Protein AF-A0A256ZAI7-F1 (afdb_monomer)

pLDDT: mean 81.93, std 13.33, range [34.06, 94.69]

Structure (mmCIF, N/CA/C/O backbone):
data_AF-A0A256ZAI7-F1
#
_entry.id   AF-A0A256ZAI7-F1
#
loop_
_atom_site.group_PDB
_atom_site.id
_atom_site.type_symbol
_atom_site.label_atom_id
_atom_site.label_alt_id
_atom_site.label_comp_id
_atom_site.label_asym_id
_atom_site.label_entity_id
_atom_site.label_seq_id
_atom_site.pdbx_PDB_ins_code
_atom_site.Cartn_x
_atom_site.Cartn_y
_atom_site.Cartn_z
_atom_site.occupancy
_atom_site.B_iso_or_equiv
_atom_site.auth_seq_id
_atom_site.auth_comp_id
_atom_site.auth_asym_id
_atom_site.auth_atom_id
_atom_site.pdbx_PDB_model_num
ATOM 1 N N . MET A 1 1 ? 22.181 -22.269 -15.849 1.00 34.06 1 MET A N 1
ATOM 2 C CA . MET A 1 1 ? 21.957 -21.633 -14.533 1.00 34.06 1 MET A CA 1
ATOM 3 C C . MET A 1 1 ? 21.137 -20.369 -14.734 1.00 34.06 1 MET A C 1
ATOM 5 O O . MET A 1 1 ? 21.353 -19.686 -15.720 1.00 34.06 1 MET A O 1
ATOM 9 N N . ASN A 1 2 ? 20.151 -20.208 -13.851 1.00 34.31 2 ASN A N 1
ATOM 10 C CA . ASN A 1 2 ? 19.027 -19.271 -13.763 1.00 34.31 2 ASN A CA 1
ATOM 11 C C . ASN A 1 2 ? 18.730 -18.250 -14.875 1.00 34.31 2 ASN A C 1
ATOM 13 O O . ASN A 1 2 ? 19.510 -17.363 -15.200 1.00 34.31 2 ASN A O 1
ATOM 17 N N . ARG A 1 3 ? 17.492 -18.398 -15.361 1.00 34.59 3 ARG A N 1
ATOM 18 C CA . ARG A 1 3 ? 16.742 -17.567 -16.298 1.00 34.59 3 ARG A CA 1
ATOM 19 C C . ARG A 1 3 ? 16.759 -16.104 -15.863 1.00 34.59 3 ARG A C 1
ATOM 21 O O . ARG A 1 3 ? 16.662 -15.828 -14.671 1.00 34.59 3 ARG A O 1
ATOM 28 N N . ASN A 1 4 ? 16.829 -15.221 -16.858 1.00 39.34 4 ASN A N 1
ATOM 29 C CA . ASN A 1 4 ? 16.506 -13.800 -16.781 1.00 39.34 4 ASN A CA 1
ATOM 30 C C . ASN A 1 4 ? 15.489 -13.515 -15.667 1.00 39.34 4 ASN A C 1
ATOM 32 O O . ASN A 1 4 ? 14.297 -13.772 -15.827 1.00 39.34 4 ASN A O 1
ATOM 36 N N . LEU A 1 5 ? 15.968 -12.975 -14.546 1.00 46.59 5 LEU A N 1
ATOM 37 C CA . LEU A 1 5 ? 15.152 -12.090 -13.731 1.00 46.59 5 LEU A CA 1
ATOM 38 C C . LEU A 1 5 ? 14.852 -10.916 -14.655 1.00 46.59 5 LEU A C 1
ATOM 40 O O . LEU A 1 5 ? 15.727 -10.077 -14.881 1.00 46.59 5 LEU A O 1
ATOM 44 N N . ASP A 1 6 ? 13.682 -10.945 -15.293 1.00 47.62 6 ASP A N 1
ATOM 45 C CA . ASP A 1 6 ? 13.191 -9.843 -16.108 1.00 47.62 6 ASP A CA 1
ATOM 46 C C . ASP A 1 6 ? 13.408 -8.562 -15.310 1.00 47.62 6 ASP A C 1
ATOM 48 O O . ASP A 1 6 ? 12.814 -8.366 -14.247 1.00 47.62 6 ASP A O 1
ATOM 52 N N . ARG A 1 7 ? 14.334 -7.721 -15.786 1.00 55.53 7 ARG A N 1
ATOM 53 C CA . ARG A 1 7 ? 14.606 -6.419 -15.185 1.00 55.53 7 ARG A CA 1
ATOM 54 C C . ARG A 1 7 ? 13.265 -5.728 -15.015 1.00 55.53 7 ARG A C 1
ATOM 56 O O . ARG A 1 7 ? 12.552 -5.523 -15.999 1.00 55.53 7 ARG A O 1
ATOM 63 N N . VAL A 1 8 ? 12.932 -5.396 -13.772 1.00 58.12 8 VAL A N 1
ATOM 64 C CA . VAL A 1 8 ? 11.680 -4.726 -13.440 1.00 58.12 8 VAL A CA 1
ATOM 65 C C . VAL A 1 8 ? 11.515 -3.515 -14.359 1.00 58.12 8 VAL A C 1
ATOM 67 O O . VAL A 1 8 ? 12.372 -2.630 -14.409 1.00 58.12 8 VAL A O 1
ATOM 70 N N . LYS A 1 9 ? 10.444 -3.518 -15.160 1.00 65.56 9 LYS A N 1
ATOM 71 C CA . LYS A 1 9 ? 10.188 -2.464 -16.145 1.00 65.56 9 LYS A CA 1
ATOM 72 C C . LYS A 1 9 ? 9.964 -1.141 -15.414 1.00 65.56 9 LYS A C 1
ATOM 74 O O . LYS A 1 9 ? 9.405 -1.124 -14.319 1.00 65.56 9 LYS A O 1
ATOM 79 N N . ARG A 1 10 ? 10.315 -0.024 -16.057 1.00 66.00 10 ARG A N 1
ATOM 80 C CA . ARG A 1 10 ? 10.113 1.340 -15.523 1.00 66.00 10 ARG A CA 1
ATOM 81 C C . ARG A 1 10 ? 8.667 1.677 -15.154 1.00 66.00 10 ARG A C 1
ATOM 83 O O . ARG A 1 10 ? 8.451 2.651 -14.447 1.00 66.00 10 ARG A O 1
ATOM 90 N N . GLU A 1 11 ? 7.711 0.893 -15.634 1.00 74.31 11 GLU A N 1
ATOM 91 C CA . GLU A 1 11 ? 6.274 1.074 -15.415 1.00 74.31 11 GLU A CA 1
ATOM 92 C C . GLU A 1 11 ? 5.679 0.022 -14.474 1.00 74.31 11 GLU A C 1
ATOM 94 O O . GLU A 1 11 ? 4.466 -0.138 -14.405 1.00 74.31 11 GLU A O 1
ATOM 99 N N . THR A 1 12 ? 6.520 -0.738 -13.776 1.00 83.31 12 THR A N 1
ATOM 100 C CA . THR A 1 12 ? 6.041 -1.779 -12.868 1.00 83.31 12 THR A CA 1
ATOM 101 C C . THR A 1 12 ? 5.239 -1.158 -11.736 1.00 83.31 12 THR A C 1
ATOM 103 O O . THR A 1 12 ? 5.735 -0.262 -11.052 1.00 83.31 12 THR A O 1
ATOM 106 N N . ARG A 1 13 ? 4.024 -1.669 -11.522 1.00 89.19 13 ARG A N 1
ATOM 107 C CA . ARG A 1 13 ? 3.201 -1.300 -10.375 1.00 89.19 13 ARG A CA 1
ATOM 108 C C . ARG A 1 13 ? 3.642 -2.059 -9.130 1.00 89.19 13 ARG A C 1
ATOM 110 O O . ARG A 1 13 ? 3.711 -3.292 -9.129 1.00 89.19 13 ARG A O 1
ATOM 117 N N . ILE A 1 14 ? 3.937 -1.303 -8.083 1.00 89.00 14 ILE A N 1
ATOM 118 C CA . ILE A 1 14 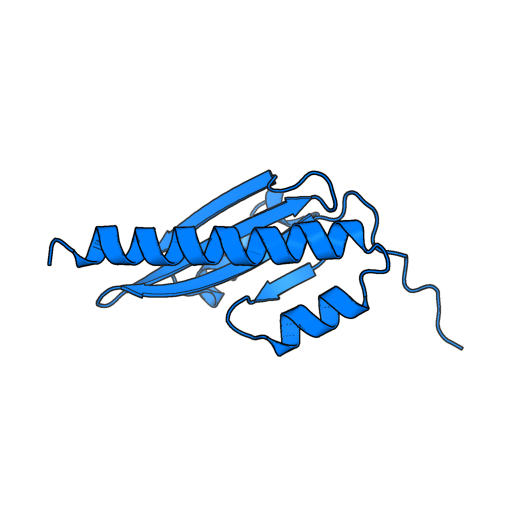? 4.327 -1.799 -6.766 1.00 89.00 14 ILE A CA 1
ATOM 119 C C . ILE A 1 14 ? 3.297 -1.282 -5.772 1.00 89.00 14 ILE A C 1
ATOM 121 O O . ILE A 1 14 ? 3.055 -0.076 -5.710 1.00 89.00 14 ILE A O 1
ATOM 125 N N . LEU A 1 15 ? 2.683 -2.192 -5.023 1.00 90.88 15 LEU A N 1
ATOM 126 C CA . LEU A 1 15 ? 1.756 -1.853 -3.955 1.00 90.88 15 LEU A CA 1
ATOM 127 C C . LEU A 1 15 ? 2.530 -1.711 -2.648 1.00 90.88 15 LEU A C 1
ATOM 129 O O . LEU A 1 15 ? 3.175 -2.653 -2.206 1.00 90.88 15 LEU A O 1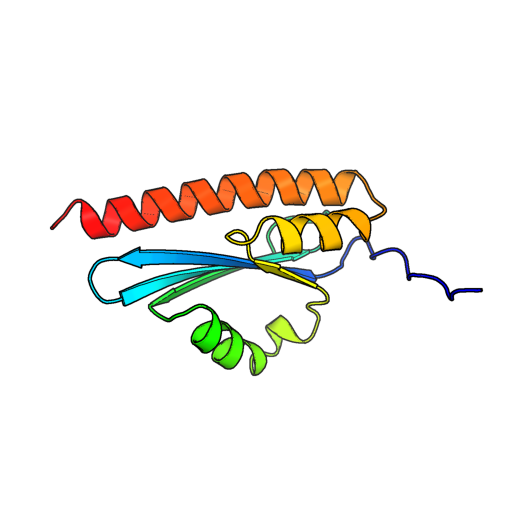
ATOM 133 N N . PHE A 1 16 ? 2.424 -0.553 -2.023 1.00 92.19 16 PHE A N 1
ATOM 134 C CA . PHE A 1 16 ? 2.879 -0.290 -0.668 1.00 92.19 16 PHE A CA 1
ATOM 135 C C . PHE A 1 16 ? 1.699 -0.417 0.281 1.00 92.19 16 PHE A C 1
ATOM 137 O O . PHE A 1 16 ? 0.599 0.045 -0.035 1.00 92.19 16 PHE A O 1
ATOM 144 N N . VAL A 1 17 ? 1.933 -1.025 1.439 1.00 92.50 17 VAL A N 1
ATOM 145 C CA . VAL A 1 17 ? 0.949 -1.130 2.512 1.00 92.50 17 VAL A CA 1
ATOM 146 C C . VAL A 1 17 ? 1.602 -0.846 3.861 1.00 92.50 17 VAL A C 1
ATOM 148 O O . VAL A 1 17 ? 2.683 -1.348 4.157 1.00 92.50 17 VAL A O 1
ATOM 151 N N . THR A 1 18 ? 0.929 -0.054 4.690 1.00 93.38 18 THR A N 1
ATOM 152 C CA . THR A 1 18 ? 1.271 0.166 6.103 1.00 93.38 18 THR A CA 1
ATOM 153 C C . THR A 1 18 ? -0.010 0.251 6.922 1.00 93.38 18 THR A C 1
ATOM 155 O O . THR A 1 18 ? -1.061 0.625 6.395 1.00 93.38 18 THR A O 1
ATOM 158 N N . SER A 1 19 ? 0.049 -0.107 8.204 1.00 94.56 19 SER A N 1
ATOM 159 C CA . SER A 1 19 ? -1.097 0.040 9.104 1.00 94.56 19 SER A CA 1
ATOM 160 C C . SER A 1 19 ? -0.707 0.583 10.471 1.00 94.56 19 SER A C 1
ATOM 162 O O . SER A 1 19 ? 0.392 0.324 10.960 1.00 94.56 19 SER A O 1
ATOM 164 N N . ARG A 1 20 ? -1.631 1.288 11.122 1.00 94.50 20 ARG A N 1
ATOM 165 C CA . ARG A 1 20 ? -1.512 1.740 12.511 1.00 94.50 20 ARG A CA 1
ATOM 166 C C . ARG A 1 20 ? -2.808 1.451 13.250 1.00 94.50 20 ARG A C 1
ATOM 168 O O . ARG A 1 20 ? -3.892 1.507 12.667 1.00 94.50 20 ARG A O 1
ATOM 175 N N . ASP A 1 21 ? -2.680 1.153 14.532 1.00 91.94 21 ASP A N 1
ATOM 176 C CA . ASP A 1 21 ? -3.829 1.008 15.414 1.00 91.94 21 ASP A CA 1
ATOM 177 C C . ASP A 1 21 ? -4.380 2.396 15.759 1.00 91.94 21 ASP A C 1
ATOM 179 O O . ASP A 1 21 ? -3.633 3.305 16.123 1.00 91.94 21 ASP A O 1
ATOM 183 N N . VAL A 1 22 ? -5.694 2.561 15.625 1.00 90.00 22 VAL A N 1
ATOM 184 C CA . VAL A 1 22 ? -6.414 3.791 15.958 1.00 90.00 22 VAL A CA 1
ATOM 185 C C . VAL A 1 22 ? -7.622 3.403 16.806 1.00 90.00 22 VAL A C 1
ATOM 187 O O . VAL A 1 22 ? -8.675 3.011 16.301 1.00 90.00 22 VAL A O 1
ATOM 190 N N . GLY A 1 23 ? -7.451 3.445 18.128 1.00 85.81 23 GLY A N 1
ATOM 191 C CA . GLY A 1 23 ? -8.444 2.927 19.069 1.00 85.81 23 GLY A CA 1
ATOM 192 C C . GLY A 1 23 ? -8.628 1.413 18.917 1.00 85.81 23 GLY A C 1
ATOM 193 O O . GLY A 1 23 ? -7.690 0.651 19.123 1.00 85.81 23 GLY A O 1
ATOM 194 N N . GLN A 1 24 ? -9.844 0.976 18.573 1.00 86.62 24 GLN A N 1
ATOM 195 C CA . GLN A 1 24 ? -10.185 -0.444 18.381 1.00 86.62 24 GLN A CA 1
ATOM 196 C C . GLN A 1 24 ? -10.105 -0.909 16.917 1.00 86.62 24 GLN A C 1
ATOM 198 O O . GLN A 1 24 ? -10.388 -2.071 16.630 1.00 86.62 24 GLN A O 1
ATOM 203 N N . VAL A 1 25 ? -9.759 -0.019 15.983 1.00 89.69 25 VAL A N 1
ATOM 204 C CA . VAL A 1 25 ? -9.691 -0.331 14.549 1.00 89.69 25 VAL A CA 1
ATOM 205 C C . VAL A 1 25 ? -8.268 -0.182 14.022 1.00 89.69 25 VAL A C 1
ATOM 207 O O . VAL A 1 25 ? -7.469 0.585 14.557 1.00 89.69 25 VAL A O 1
ATOM 210 N N . LYS A 1 26 ? -7.957 -0.892 12.933 1.00 93.00 26 LYS A N 1
ATOM 211 C CA . LYS A 1 26 ? -6.725 -0.678 12.169 1.00 93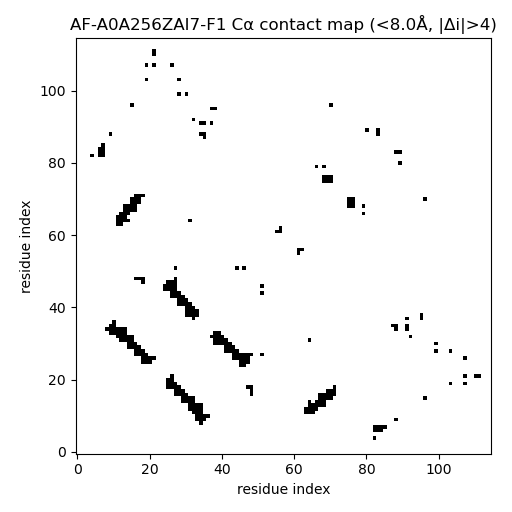.00 26 LYS A CA 1
ATOM 212 C C . LYS A 1 26 ? -6.974 0.287 11.025 1.00 93.00 26 LYS A C 1
ATOM 214 O O . LYS A 1 26 ? -7.814 0.029 10.166 1.00 93.00 26 LYS A O 1
ATOM 219 N N . LEU A 1 27 ? -6.217 1.375 10.999 1.00 94.56 27 LEU A N 1
ATOM 220 C CA . LEU A 1 27 ? -6.106 2.241 9.839 1.00 94.56 27 LEU A CA 1
ATOM 221 C C . LEU A 1 27 ? -5.021 1.662 8.930 1.00 94.56 27 LEU A C 1
ATOM 223 O O . LEU A 1 27 ? -3.880 1.513 9.357 1.00 94.56 27 LEU A O 1
ATOM 227 N N . THR A 1 28 ? -5.365 1.331 7.690 1.00 94.69 28 THR A N 1
ATOM 228 C CA . THR A 1 28 ? -4.430 0.791 6.701 1.00 94.69 28 THR A CA 1
ATOM 229 C C . THR A 1 28 ? -4.381 1.700 5.481 1.00 94.69 28 THR A C 1
ATOM 231 O O . THR A 1 28 ? -5.411 1.986 4.861 1.00 94.69 28 THR A O 1
ATOM 234 N N . LEU A 1 29 ? -3.173 2.139 5.138 1.00 94.62 29 LEU A N 1
ATOM 235 C CA . LEU A 1 29 ? -2.868 2.974 3.985 1.00 94.62 29 LEU A CA 1
ATOM 236 C C . LEU A 1 29 ? -2.233 2.114 2.890 1.00 94.62 29 LEU A C 1
ATOM 238 O O . LEU A 1 29 ? -1.281 1.373 3.133 1.00 94.62 29 LEU A O 1
ATOM 242 N N . PHE A 1 30 ? -2.758 2.251 1.678 1.00 92.06 30 PHE A N 1
ATOM 243 C CA . PHE A 1 30 ? -2.255 1.621 0.467 1.00 92.06 30 PHE A CA 1
ATOM 244 C C . PHE A 1 30 ? -1.802 2.682 -0.516 1.00 92.06 30 PHE A C 1
ATOM 246 O O . PHE A 1 30 ? -2.491 3.687 -0.697 1.00 92.06 30 PHE A O 1
ATOM 253 N N . ALA A 1 31 ? -0.706 2.419 -1.218 1.00 92.56 31 ALA A N 1
ATOM 254 C CA . ALA A 1 31 ? -0.306 3.230 -2.355 1.00 92.56 31 ALA A CA 1
ATOM 255 C C . ALA A 1 31 ? 0.214 2.364 -3.497 1.00 92.56 31 ALA A C 1
ATOM 257 O O . ALA A 1 31 ? 1.015 1.461 -3.281 1.00 92.56 31 ALA A O 1
ATOM 258 N N . ILE A 1 32 ? -0.215 2.653 -4.722 1.00 91.56 32 ILE A N 1
ATOM 259 C CA . ILE A 1 32 ? 0.350 2.038 -5.923 1.00 91.56 32 ILE A CA 1
ATOM 260 C C . ILE A 1 32 ? 1.315 3.026 -6.549 1.00 91.56 32 ILE A C 1
ATOM 262 O O . ILE A 1 32 ? 0.934 4.148 -6.878 1.00 91.56 32 ILE A O 1
ATOM 266 N N . ILE A 1 33 ? 2.555 2.584 -6.734 1.00 89.81 33 ILE A N 1
ATOM 267 C CA . ILE A 1 33 ? 3.606 3.330 -7.422 1.00 89.81 33 ILE A CA 1
ATOM 268 C C . ILE A 1 33 ? 3.849 2.699 -8.775 1.00 89.81 33 ILE A C 1
ATOM 270 O O . ILE A 1 33 ? 4.042 1.486 -8.863 1.00 89.81 33 ILE A O 1
ATOM 274 N N . ARG A 1 34 ? 3.914 3.523 -9.819 1.00 88.62 34 ARG A N 1
ATOM 275 C CA . ARG A 1 34 ? 4.234 3.075 -11.174 1.00 88.62 34 ARG A CA 1
ATOM 276 C C . ARG A 1 34 ? 5.693 3.369 -11.503 1.00 88.62 34 ARG A C 1
ATOM 278 O O . ARG A 1 34 ? 6.010 4.366 -12.148 1.00 88.62 34 ARG A O 1
ATOM 285 N N . GLY A 1 35 ? 6.585 2.489 -11.053 1.00 82.44 35 GLY A N 1
ATOM 286 C CA . GLY A 1 35 ? 8.037 2.582 -11.231 1.00 82.44 35 GLY A CA 1
ATOM 287 C C . GLY A 1 35 ? 8.588 3.999 -11.033 1.00 82.44 35 GLY A C 1
ATOM 288 O O . GLY A 1 35 ? 8.559 4.507 -9.919 1.00 82.44 35 GLY A O 1
ATOM 289 N N . ILE A 1 36 ? 9.092 4.645 -12.093 1.00 82.75 36 ILE A N 1
ATOM 290 C CA . ILE A 1 36 ? 9.662 6.008 -11.988 1.00 82.75 36 ILE A CA 1
ATOM 291 C C . ILE A 1 36 ? 8.630 7.144 -12.087 1.00 82.75 36 ILE A C 1
ATOM 293 O O . ILE A 1 36 ? 8.993 8.297 -11.881 1.00 82.75 36 ILE A O 1
ATOM 297 N N . MET A 1 37 ? 7.376 6.843 -12.436 1.00 84.06 37 MET A N 1
ATOM 298 C CA . MET A 1 37 ? 6.318 7.849 -12.610 1.00 84.06 37 MET A CA 1
ATOM 299 C C . MET A 1 37 ? 5.798 8.382 -11.269 1.00 84.06 37 MET A C 1
ATOM 301 O O . MET A 1 37 ? 5.168 9.435 -11.236 1.00 84.06 37 MET A O 1
ATOM 305 N N . GLY A 1 38 ? 6.076 7.674 -10.170 1.00 84.12 38 GLY A N 1
ATOM 306 C CA . GLY A 1 38 ? 5.634 8.042 -8.830 1.00 84.12 38 GLY A CA 1
ATOM 307 C C . GLY A 1 38 ? 4.282 7.435 -8.459 1.00 84.12 38 GLY A C 1
ATOM 308 O O . GLY A 1 38 ? 3.914 6.359 -8.941 1.00 84.12 38 GLY A O 1
ATOM 309 N N . ILE A 1 39 ? 3.583 8.111 -7.546 1.00 89.31 39 ILE A N 1
ATOM 310 C CA . ILE A 1 39 ? 2.310 7.660 -6.980 1.00 89.31 39 ILE A CA 1
ATOM 311 C C . ILE A 1 39 ? 1.215 7.704 -8.045 1.00 89.31 39 ILE A C 1
ATOM 313 O O . ILE A 1 39 ? 0.935 8.751 -8.619 1.00 89.31 39 ILE A O 1
ATOM 317 N N . GLU A 1 40 ? 0.581 6.559 -8.275 1.00 90.44 40 GLU A N 1
ATOM 318 C CA . GLU A 1 40 ? -0.557 6.405 -9.179 1.00 90.44 40 GLU A CA 1
ATOM 319 C C . GLU A 1 40 ? -1.881 6.416 -8.405 1.00 90.44 40 GLU A C 1
ATOM 321 O O . GLU A 1 40 ? -2.826 7.097 -8.794 1.00 90.44 40 GLU A O 1
ATOM 326 N N . HIS A 1 41 ? -1.934 5.706 -7.273 1.00 90.12 41 HIS A N 1
ATOM 327 C CA . HIS A 1 41 ? -3.122 5.624 -6.421 1.00 90.12 41 HIS A CA 1
ATOM 328 C C . HIS A 1 41 ? -2.748 5.636 -4.942 1.00 90.12 41 HIS A C 1
ATOM 330 O O . HIS A 1 41 ? -1.732 5.059 -4.561 1.00 90.12 41 HIS A O 1
ATOM 336 N N . ILE A 1 42 ? -3.607 6.234 -4.112 1.00 91.06 42 ILE A N 1
ATOM 337 C CA . ILE A 1 42 ? -3.570 6.142 -2.648 1.00 91.06 42 ILE A CA 1
ATOM 338 C C . ILE A 1 42 ? -4.966 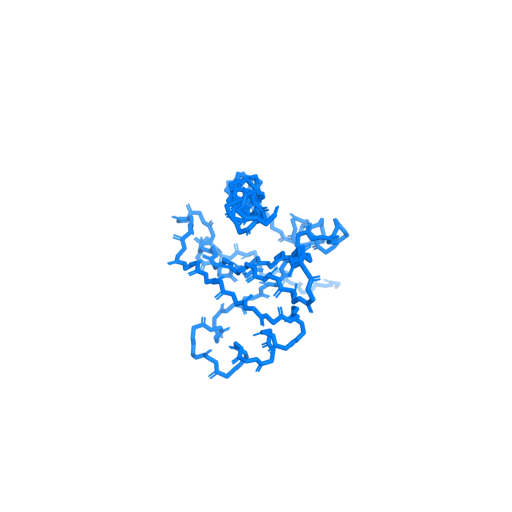5.768 -2.160 1.00 91.06 42 ILE A C 1
ATOM 340 O O . ILE A 1 42 ? -5.962 6.292 -2.658 1.00 91.06 42 ILE A O 1
ATOM 344 N N . MET A 1 43 ? -5.045 4.872 -1.182 1.00 90.31 43 MET A N 1
ATOM 345 C CA . MET A 1 43 ? -6.306 4.456 -0.587 1.00 90.31 43 MET A CA 1
ATOM 346 C C . MET A 1 43 ? -6.156 4.221 0.913 1.00 90.31 43 MET A C 1
ATOM 348 O O . MET A 1 43 ? -5.182 3.629 1.366 1.00 90.31 43 MET A O 1
ATOM 352 N N . LEU A 1 44 ? -7.167 4.636 1.672 1.00 92.06 44 LEU A N 1
ATOM 353 C CA . LEU A 1 44 ? -7.247 4.464 3.118 1.00 92.06 44 LEU A CA 1
ATOM 354 C C . LEU A 1 44 ? -8.411 3.528 3.467 1.00 92.06 44 LEU A C 1
ATOM 356 O O . LEU A 1 44 ? -9.502 3.655 2.901 1.00 92.06 44 LEU A O 1
ATOM 360 N N . LYS A 1 45 ? -8.194 2.580 4.381 1.00 91.19 45 LYS A N 1
ATOM 361 C CA . LYS A 1 45 ? -9.217 1.637 4.859 1.00 91.19 45 LYS A CA 1
ATOM 362 C C . LYS A 1 45 ? -9.141 1.476 6.376 1.00 91.19 45 LYS A C 1
ATOM 364 O O . LYS A 1 45 ? -8.055 1.443 6.935 1.00 91.19 45 LYS A O 1
ATOM 369 N N . LEU A 1 46 ? -10.297 1.324 7.020 1.00 91.94 46 LEU A N 1
ATOM 370 C CA . LEU A 1 46 ? -10.417 0.968 8.441 1.00 91.94 46 LEU A CA 1
ATOM 371 C C . LEU A 1 46 ? -10.562 -0.552 8.589 1.00 91.94 46 LEU A C 1
ATOM 373 O O . LEU A 1 46 ? -11.615 -1.056 8.965 1.00 91.94 46 LEU A O 1
ATOM 377 N N . LEU A 1 47 ? -9.533 -1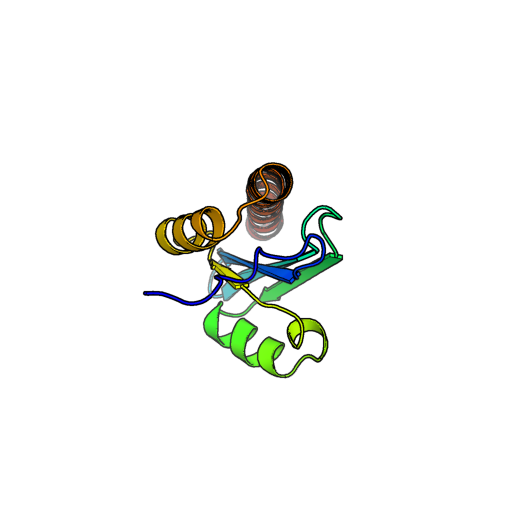.277 8.165 1.00 90.81 47 LEU A N 1
ATOM 378 C CA . LEU A 1 47 ? -9.464 -2.737 8.129 1.00 90.81 47 LEU A CA 1
ATOM 379 C C . LEU A 1 47 ? -8.023 -3.161 8.417 1.00 90.81 47 LEU A C 1
ATOM 381 O O . LEU A 1 47 ? -7.096 -2.374 8.208 1.00 90.81 47 LEU A O 1
ATOM 385 N N . SER A 1 48 ? -7.813 -4.412 8.824 1.00 89.81 48 SER A N 1
ATOM 386 C CA . SER A 1 48 ? -6.464 -4.994 8.849 1.00 89.81 48 SER A CA 1
ATOM 387 C C . SER A 1 48 ? -5.848 -5.059 7.443 1.00 89.81 48 SER A C 1
ATOM 389 O O . SER A 1 48 ? -6.561 -5.012 6.431 1.00 89.81 48 SER A O 1
ATOM 391 N N . LYS A 1 49 ? -4.517 -5.198 7.357 1.00 88.94 49 LYS A N 1
ATOM 392 C CA . LYS A 1 49 ? -3.825 -5.356 6.067 1.00 88.94 49 LYS A CA 1
ATOM 393 C C . LYS A 1 49 ? -4.345 -6.567 5.311 1.00 88.94 49 LYS A C 1
ATOM 395 O O . LYS A 1 49 ? -4.590 -6.482 4.114 1.00 88.94 49 LYS A O 1
ATOM 400 N N . GLU A 1 50 ? -4.551 -7.678 6.006 1.00 87.31 50 GLU A N 1
ATOM 401 C CA . GLU A 1 50 ? -4.985 -8.945 5.429 1.00 87.31 50 GLU A CA 1
ATOM 402 C C . GLU A 1 50 ? -6.384 -8.825 4.820 1.00 87.31 50 GLU A C 1
ATOM 404 O O . GLU A 1 50 ? -6.629 -9.289 3.704 1.00 87.31 50 GLU A O 1
ATOM 409 N N . GLU A 1 51 ? -7.311 -8.185 5.533 1.00 87.19 51 GLU A N 1
ATOM 410 C CA . GLU A 1 51 ? -8.669 -7.930 5.049 1.00 87.19 51 GLU A CA 1
ATOM 411 C C . GLU A 1 51 ? -8.672 -6.974 3.863 1.00 87.19 51 GLU A C 1
ATOM 413 O O . GLU A 1 51 ? -9.361 -7.213 2.870 1.00 87.19 51 GLU A O 1
ATOM 418 N N . ALA A 1 52 ? -7.879 -5.909 3.935 1.00 82.81 52 ALA A N 1
ATOM 419 C CA . ALA A 1 52 ? -7.830 -4.934 2.867 1.00 82.81 52 ALA A CA 1
ATOM 420 C C . ALA A 1 52 ? -7.104 -5.465 1.616 1.00 82.81 52 ALA A C 1
ATOM 422 O O . ALA A 1 52 ? -7.572 -5.205 0.511 1.00 82.81 52 ALA A O 1
ATOM 423 N N . ILE A 1 53 ? -6.070 -6.306 1.749 1.00 82.69 53 ILE A N 1
ATOM 424 C CA . ILE A 1 53 ? -5.464 -7.041 0.623 1.00 82.69 53 ILE A CA 1
ATOM 425 C C . ILE A 1 53 ? -6.482 -8.004 -0.002 1.00 82.69 53 ILE A C 1
ATOM 427 O O . ILE A 1 53 ? -6.594 -8.064 -1.225 1.00 82.69 53 ILE A O 1
ATOM 431 N N . LYS A 1 54 ? -7.272 -8.732 0.802 1.00 85.38 54 LYS A N 1
ATOM 432 C CA . LYS A 1 54 ? -8.351 -9.603 0.290 1.00 85.38 54 LYS A CA 1
ATOM 433 C C . LYS A 1 54 ? -9.448 -8.828 -0.440 1.00 85.38 54 LYS A C 1
ATOM 435 O O . LYS A 1 54 ? -10.044 -9.356 -1.376 1.00 85.38 54 LYS A O 1
ATOM 440 N N . LEU A 1 55 ? -9.753 -7.614 0.009 1.00 82.06 55 LEU A N 1
ATOM 441 C CA . LEU A 1 55 ? -10.720 -6.740 -0.649 1.00 82.06 55 LEU A CA 1
ATOM 442 C C . LEU A 1 55 ? -10.160 -6.220 -1.978 1.00 82.0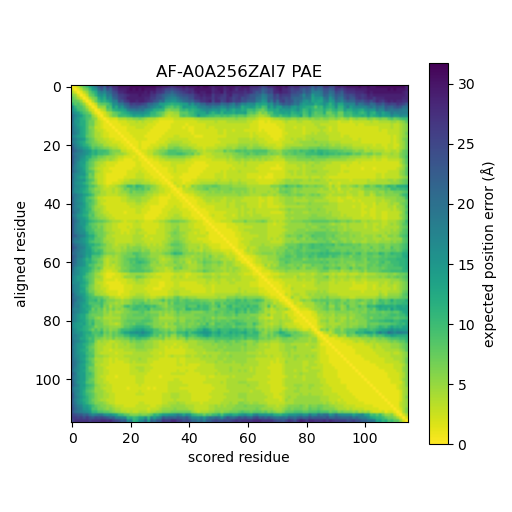6 55 LEU A C 1
ATOM 444 O O . LEU A 1 55 ? -10.844 -6.269 -2.997 1.00 82.06 55 LEU A O 1
ATOM 448 N N . LEU A 1 56 ? -8.901 -5.790 -1.967 1.00 78.81 56 LEU A N 1
ATOM 449 C CA . LEU A 1 56 ? -8.202 -5.261 -3.129 1.00 78.81 56 LEU A CA 1
ATOM 450 C C . LEU A 1 56 ? -7.848 -6.319 -4.177 1.00 78.81 56 LEU A C 1
ATOM 452 O O . LEU A 1 56 ? -7.749 -5.990 -5.351 1.00 78.81 56 LEU A O 1
ATOM 456 N N . SER A 1 57 ? -7.676 -7.590 -3.810 1.00 79.12 57 SER A N 1
ATOM 457 C CA . SER A 1 57 ? -7.350 -8.653 -4.776 1.00 79.12 57 SER A CA 1
ATOM 458 C C . SER A 1 57 ? -8.443 -8.882 -5.824 1.00 79.12 57 SER A C 1
ATOM 460 O O . SER A 1 57 ? -8.189 -9.489 -6.862 1.00 79.12 57 SER A O 1
ATOM 462 N N . LYS A 1 58 ? -9.657 -8.388 -5.561 1.00 81.19 58 LYS A N 1
ATOM 463 C CA . LYS A 1 58 ? -10.789 -8.392 -6.494 1.00 81.19 58 LYS A CA 1
ATOM 464 C C . LYS A 1 58 ? -10.860 -7.125 -7.350 1.00 81.19 58 LYS A C 1
ATOM 466 O O . LYS A 1 58 ? -11.693 -7.059 -8.249 1.00 81.19 58 LYS A O 1
ATOM 471 N N . ASP A 1 59 ? -10.030 -6.128 -7.059 1.00 81.69 59 ASP A N 1
ATOM 472 C CA . ASP A 1 59 ? -9.995 -4.857 -7.767 1.00 81.69 59 ASP A CA 1
ATOM 473 C C . ASP A 1 59 ? -9.152 -4.991 -9.051 1.00 81.69 59 ASP A C 1
ATOM 475 O O . ASP A 1 59 ? -7.980 -5.383 -8.977 1.00 81.69 59 ASP A O 1
ATOM 479 N N . PRO A 1 60 ? -9.698 -4.653 -10.237 1.00 81.62 60 PRO A N 1
ATOM 480 C CA . PRO A 1 60 ? -8.935 -4.623 -11.484 1.00 81.62 60 PRO A CA 1
ATOM 481 C C . PRO A 1 60 ? -7.650 -3.790 -11.401 1.00 81.62 60 PRO A C 1
ATOM 483 O O . PRO A 1 60 ? -6.679 -4.100 -12.093 1.00 81.62 60 PRO A O 1
ATOM 486 N N . LEU A 1 61 ? -7.608 -2.784 -10.525 1.00 76.56 61 LEU A N 1
ATOM 487 C CA . LEU A 1 61 ? -6.440 -1.951 -10.244 1.00 76.56 61 LEU A CA 1
ATOM 488 C C . LEU A 1 61 ? -5.199 -2.770 -9.847 1.00 76.56 61 LEU A C 1
ATOM 490 O O . LEU A 1 61 ? -4.071 -2.425 -10.204 1.00 76.56 61 LEU A O 1
ATOM 494 N N . LEU A 1 62 ? -5.407 -3.877 -9.128 1.00 81.25 62 LEU A N 1
ATOM 495 C CA . LEU A 1 62 ? -4.334 -4.742 -8.643 1.00 81.25 62 LEU A CA 1
ATOM 496 C C . LEU A 1 62 ? -3.849 -5.763 -9.676 1.00 81.25 62 LEU A C 1
ATOM 498 O O . LEU A 1 62 ? -2.800 -6.371 -9.470 1.00 81.25 62 LEU A O 1
ATOM 502 N N . SER A 1 63 ? -4.557 -5.940 -10.795 1.00 79.88 63 SER A N 1
ATOM 503 C CA . SER A 1 63 ? -4.221 -6.955 -11.809 1.00 79.88 63 SER A CA 1
ATOM 504 C C . SER A 1 63 ? -2.812 -6.799 -12.403 1.00 79.88 63 SER A C 1
ATOM 506 O O . SER A 1 63 ? -2.206 -7.772 -12.852 1.00 79.88 63 SER A O 1
ATOM 508 N N . GLU A 1 64 ? -2.267 -5.583 -12.367 1.00 81.69 64 GLU A N 1
ATOM 509 C CA . GLU A 1 64 ? -0.944 -5.248 -12.899 1.00 81.69 64 GLU A CA 1
ATOM 510 C C . GLU A 1 64 ? 0.128 -5.057 -11.815 1.00 81.69 64 GLU A C 1
ATOM 512 O O . GLU A 1 64 ? 1.297 -4.830 -12.142 1.00 81.69 64 GLU A O 1
ATOM 517 N N . VAL A 1 65 ? -0.237 -5.167 -10.532 1.00 87.88 65 VAL A N 1
ATOM 518 C CA . VAL A 1 65 ? 0.721 -5.101 -9.424 1.00 87.88 65 VAL A CA 1
ATOM 519 C C . VAL A 1 65 ? 1.615 -6.336 -9.454 1.00 87.88 65 VAL A C 1
ATOM 521 O O . VAL A 1 65 ? 1.149 -7.472 -9.492 1.00 87.88 65 VAL A O 1
ATOM 524 N N . ARG A 1 66 ? 2.932 -6.112 -9.451 1.00 86.06 66 ARG A N 1
ATOM 525 C CA . ARG A 1 66 ? 3.937 -7.189 -9.506 1.00 86.06 66 ARG A CA 1
ATOM 526 C C . ARG A 1 66 ? 4.599 -7.466 -8.172 1.00 86.06 66 ARG A C 1
ATOM 528 O O . ARG A 1 66 ? 5.083 -8.572 -7.962 1.00 86.06 66 ARG A O 1
ATOM 535 N N . PHE A 1 67 ? 4.614 -6.472 -7.296 1.00 85.88 67 PHE A N 1
ATOM 536 C CA . PHE A 1 67 ? 5.252 -6.554 -5.995 1.00 85.88 67 PHE A CA 1
ATOM 537 C C . PHE A 1 67 ? 4.360 -5.900 -4.953 1.00 85.88 67 PHE A C 1
ATOM 539 O O . PHE A 1 67 ? 3.737 -4.872 -5.222 1.00 85.88 67 PHE A O 1
ATOM 546 N N . ILE A 1 68 ? 4.334 -6.499 -3.769 1.00 87.25 68 ILE A N 1
ATOM 547 C CA . ILE A 1 68 ? 3.725 -5.923 -2.577 1.00 87.25 68 ILE A CA 1
ATOM 548 C C . ILE A 1 68 ? 4.857 -5.679 -1.589 1.00 87.25 68 ILE A C 1
ATOM 550 O O . ILE A 1 68 ? 5.684 -6.562 -1.368 1.00 87.25 68 ILE A O 1
ATOM 554 N N . ILE A 1 69 ? 4.900 -4.478 -1.034 1.00 88.62 69 ILE A N 1
ATOM 555 C CA . ILE A 1 69 ? 5.848 -4.070 -0.010 1.00 88.62 69 ILE A CA 1
ATOM 556 C C . ILE A 1 69 ? 5.055 -3.745 1.239 1.00 88.62 69 ILE A C 1
ATOM 558 O O . ILE A 1 69 ? 4.287 -2.780 1.263 1.00 88.62 69 ILE A O 1
ATOM 562 N N . ASP A 1 70 ? 5.265 -4.556 2.270 1.00 89.56 70 ASP A N 1
ATOM 563 C CA . ASP A 1 70 ? 4.815 -4.220 3.607 1.00 89.56 70 ASP A CA 1
ATOM 564 C C . ASP A 1 70 ? 5.852 -3.289 4.240 1.00 89.56 70 ASP A C 1
ATOM 566 O O . ASP A 1 70 ? 6.979 -3.683 4.536 1.00 89.56 70 ASP A O 1
ATOM 570 N N . MET A 1 71 ? 5.475 -2.028 4.422 1.00 89.62 71 MET A N 1
ATOM 571 C CA . MET A 1 71 ? 6.355 -1.006 4.987 1.00 89.62 71 MET A CA 1
ATOM 572 C C . MET A 1 71 ? 6.625 -1.218 6.479 1.00 89.62 71 MET A C 1
ATOM 574 O O . MET A 1 71 ? 7.585 -0.655 7.002 1.00 89.62 71 MET A O 1
ATOM 578 N N . ASP A 1 72 ? 5.803 -2.019 7.159 1.00 88.50 72 ASP A N 1
ATOM 579 C CA . ASP A 1 72 ? 6.019 -2.369 8.561 1.00 88.50 72 ASP A CA 1
ATOM 580 C C . ASP A 1 72 ? 6.927 -3.610 8.701 1.00 88.50 72 ASP A C 1
ATOM 582 O O . ASP A 1 72 ? 7.349 -3.934 9.810 1.00 88.50 72 ASP A O 1
ATOM 586 N N . ASP A 1 73 ? 7.267 -4.280 7.587 1.00 86.81 73 ASP A N 1
ATOM 587 C CA . ASP A 1 73 ? 8.255 -5.361 7.519 1.00 86.81 73 ASP A CA 1
ATOM 588 C C . ASP A 1 73 ? 9.465 -4.963 6.641 1.00 86.81 73 ASP A C 1
ATOM 590 O O . ASP A 1 73 ? 9.440 -5.092 5.406 1.00 86.81 73 ASP A O 1
ATOM 594 N N . PRO A 1 74 ? 10.584 -4.539 7.263 1.00 7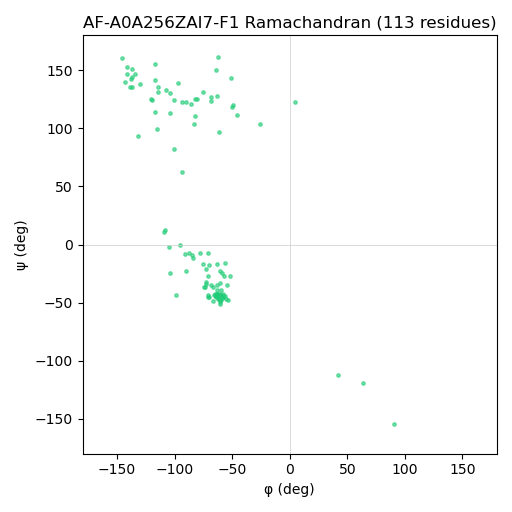4.56 74 PRO A N 1
ATOM 595 C CA . PRO A 1 74 ? 11.798 -4.131 6.556 1.00 74.56 74 PRO A CA 1
ATOM 596 C C . PRO A 1 74 ? 12.426 -5.229 5.689 1.00 74.56 74 PRO A C 1
ATOM 598 O O . PRO A 1 74 ? 13.196 -4.926 4.770 1.00 74.56 74 PRO A O 1
ATOM 601 N N . SER A 1 75 ? 12.152 -6.505 5.979 1.00 77.06 75 SER A N 1
ATOM 602 C CA . SER A 1 75 ? 12.709 -7.621 5.213 1.00 77.06 75 SER A CA 1
ATOM 603 C C . SER A 1 75 ? 12.079 -7.700 3.818 1.00 77.06 75 SER A C 1
ATOM 605 O O . SER A 1 75 ? 12.809 -7.771 2.824 1.00 77.06 75 SER A O 1
ATOM 607 N N . SER A 1 76 ? 10.754 -7.526 3.736 1.00 72.31 76 SER A N 1
ATOM 608 C CA . SER A 1 76 ? 9.987 -7.514 2.484 1.00 72.31 76 SER A CA 1
ATOM 609 C C . SER A 1 76 ? 10.452 -6.405 1.529 1.00 72.31 76 SER A C 1
ATOM 611 O O . SER A 1 76 ? 10.683 -6.629 0.338 1.00 72.31 76 SER A O 1
ATOM 613 N 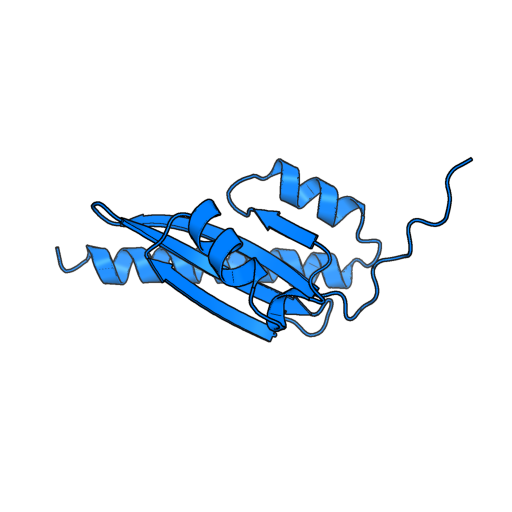N . SER A 1 77 ? 10.695 -5.213 2.078 1.00 72.31 77 SER A N 1
ATOM 614 C CA . SER A 1 77 ? 11.165 -4.046 1.331 1.00 72.31 77 SER A CA 1
ATOM 615 C C . SER A 1 77 ? 12.543 -4.295 0.714 1.00 72.31 77 SER A C 1
ATOM 617 O O . SER A 1 77 ? 12.776 -3.996 -0.457 1.00 72.31 77 SER A O 1
ATOM 619 N N . ASN A 1 78 ? 13.463 -4.886 1.481 1.00 72.62 78 ASN A N 1
ATOM 620 C CA . ASN A 1 78 ? 14.834 -5.129 1.041 1.00 72.62 78 ASN A CA 1
ATOM 621 C C . ASN A 1 78 ? 14.939 -6.177 -0.074 1.00 72.62 78 ASN A C 1
ATOM 623 O O . ASN A 1 78 ? 15.804 -6.050 -0.942 1.00 72.62 78 ASN A O 1
ATOM 627 N N . GLU A 1 79 ? 14.091 -7.204 -0.071 1.00 76.38 79 GLU A N 1
ATOM 628 C CA . GLU A 1 79 ? 14.068 -8.202 -1.145 1.00 76.38 79 GLU A CA 1
ATOM 629 C C . GLU A 1 79 ? 13.601 -7.593 -2.467 1.00 76.38 79 GLU A C 1
ATOM 631 O O . GLU A 1 79 ? 14.296 -7.715 -3.479 1.00 76.38 79 GLU A O 1
ATOM 636 N N . VAL A 1 80 ? 12.494 -6.845 -2.450 1.00 76.19 80 VAL A N 1
ATOM 637 C CA . VAL A 1 80 ? 11.984 -6.169 -3.651 1.00 76.19 80 VAL A CA 1
ATOM 638 C C . VAL A 1 80 ? 12.997 -5.141 -4.161 1.00 76.19 80 VAL A C 1
ATOM 640 O O . VAL A 1 80 ? 13.295 -5.110 -5.354 1.00 76.19 80 VAL A O 1
ATOM 643 N N . LEU A 1 81 ? 13.618 -4.362 -3.269 1.00 72.44 81 LEU A N 1
ATOM 644 C CA . LEU A 1 81 ? 14.673 -3.405 -3.625 1.00 72.44 81 LEU A CA 1
ATOM 645 C C . LEU A 1 81 ? 15.906 -4.062 -4.261 1.00 72.44 81 LEU A C 1
ATOM 647 O O . LEU A 1 81 ? 16.521 -3.456 -5.134 1.00 72.44 81 LEU A O 1
ATOM 651 N N . LYS A 1 82 ? 16.262 -5.294 -3.878 1.00 74.69 82 LYS A N 1
ATOM 652 C CA . LYS A 1 82 ? 17.353 -6.053 -4.518 1.00 74.69 82 LYS A CA 1
ATOM 653 C C . LYS A 1 82 ? 16.978 -6.566 -5.908 1.00 74.69 82 LYS A C 1
ATOM 655 O O . LYS A 1 82 ? 17.849 -6.672 -6.769 1.00 74.69 82 LYS A O 1
ATOM 660 N N . MET A 1 83 ? 15.703 -6.885 -6.138 1.00 73.50 83 MET A N 1
ATOM 661 C CA . MET A 1 83 ? 15.197 -7.294 -7.457 1.00 73.50 83 MET A CA 1
ATOM 662 C C . MET A 1 83 ? 15.112 -6.116 -8.440 1.00 73.50 83 MET A C 1
ATOM 664 O O . MET A 1 83 ? 15.109 -6.304 -9.660 1.00 73.50 83 MET A O 1
ATOM 668 N N . LEU A 1 84 ? 15.068 -4.891 -7.919 1.00 72.25 84 LEU A N 1
ATOM 669 C CA . LEU A 1 84 ? 15.017 -3.661 -8.693 1.00 72.25 84 LEU A CA 1
ATOM 670 C C . LEU A 1 84 ? 16.417 -3.237 -9.146 1.00 72.25 84 LEU A C 1
ATOM 672 O O . LEU A 1 84 ? 17.204 -2.674 -8.394 1.00 72.25 84 LEU A O 1
ATOM 676 N N . GLY A 1 85 ? 16.719 -3.466 -10.423 1.00 66.75 85 GLY A N 1
ATOM 677 C CA . GLY A 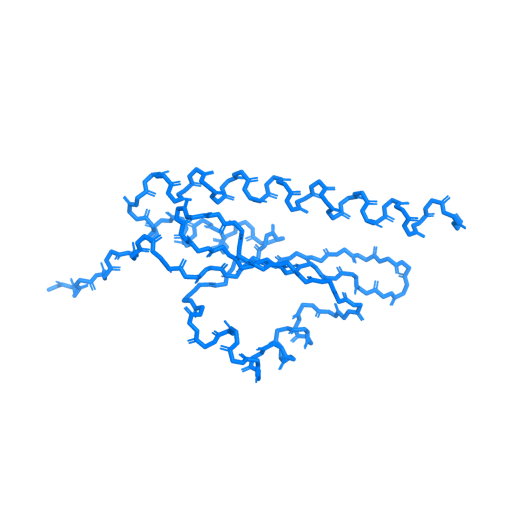1 85 ? 18.005 -3.082 -11.013 1.00 66.75 85 GLY A CA 1
ATOM 678 C C . GLY A 1 85 ? 18.160 -1.593 -11.370 1.00 66.75 85 GLY A C 1
ATOM 679 O O . GLY A 1 85 ? 19.247 -1.197 -11.779 1.00 66.75 85 GLY A O 1
ATOM 680 N N . ASP A 1 86 ? 17.106 -0.768 -11.277 1.00 73.00 86 ASP A N 1
ATOM 681 C CA . ASP A 1 86 ? 17.150 0.664 -11.629 1.00 73.00 86 ASP A CA 1
ATOM 682 C C . ASP A 1 86 ? 17.198 1.537 -10.365 1.00 73.00 86 ASP A C 1
ATOM 684 O O . ASP A 1 86 ? 16.224 1.631 -9.613 1.00 73.00 86 ASP A O 1
ATOM 688 N N . HIS A 1 87 ? 18.325 2.225 -10.160 1.00 77.94 87 HIS A N 1
ATOM 689 C CA . HIS A 1 87 ? 18.547 3.115 -9.017 1.00 77.94 87 HIS A CA 1
ATOM 690 C C . HIS A 1 87 ? 17.504 4.233 -8.884 1.00 77.94 87 HIS A C 1
ATOM 692 O O . HIS A 1 87 ? 17.243 4.687 -7.773 1.00 77.94 87 HIS A O 1
ATOM 698 N N . ARG A 1 88 ? 16.874 4.672 -9.980 1.00 77.31 88 ARG A N 1
ATOM 699 C CA . ARG A 1 88 ? 15.837 5.714 -9.913 1.00 77.31 88 ARG A CA 1
ATOM 700 C C . ARG A 1 88 ? 14.542 5.187 -9.328 1.00 77.31 88 ARG A C 1
ATOM 702 O O . ARG A 1 88 ? 13.881 5.913 -8.600 1.00 77.31 88 ARG A O 1
ATOM 709 N N . ILE A 1 89 ? 14.192 3.935 -9.626 1.00 78.88 89 ILE A N 1
ATOM 710 C CA . ILE A 1 89 ? 13.019 3.301 -9.016 1.00 78.88 89 ILE A CA 1
ATOM 711 C C . ILE A 1 89 ? 13.259 3.177 -7.513 1.00 78.88 89 ILE A C 1
ATOM 713 O O . ILE A 1 89 ? 12.406 3.581 -6.734 1.00 78.88 89 ILE A O 1
ATOM 717 N N . LYS A 1 90 ? 14.457 2.735 -7.108 1.00 81.00 90 LYS A N 1
ATOM 718 C CA . LYS A 1 90 ? 14.848 2.701 -5.694 1.00 81.00 90 LYS A CA 1
ATOM 719 C C . LYS A 1 90 ? 14.684 4.067 -5.012 1.00 81.00 90 LYS A C 1
ATOM 721 O O . LYS A 1 90 ? 14.042 4.137 -3.972 1.00 81.00 90 LYS A O 1
ATOM 726 N N . TYR A 1 91 ? 15.175 5.142 -5.629 1.00 84.25 91 TYR A N 1
ATOM 727 C CA . TYR A 1 91 ? 15.024 6.499 -5.092 1.00 84.25 91 TYR A CA 1
ATOM 728 C C . TYR A 1 91 ? 13.552 6.935 -4.960 1.00 84.25 91 TYR A C 1
ATOM 730 O O . TYR A 1 91 ? 13.141 7.446 -3.921 1.00 84.25 91 TYR A O 1
ATOM 738 N N . VAL A 1 92 ? 12.728 6.693 -5.989 1.00 84.69 92 VAL A N 1
ATOM 739 C CA . VAL A 1 92 ? 11.283 6.989 -5.940 1.00 84.69 92 VAL A CA 1
ATOM 740 C C . VAL A 1 92 ? 10.599 6.212 -4.816 1.00 84.69 92 VAL A C 1
ATOM 742 O O . VAL A 1 92 ? 9.738 6.761 -4.130 1.00 84.69 92 VAL A O 1
ATOM 745 N N . MET A 1 93 ? 10.988 4.959 -4.595 1.00 83.31 93 MET A N 1
ATOM 746 C CA . MET A 1 93 ? 10.420 4.127 -3.538 1.00 83.31 93 MET A CA 1
ATOM 747 C C . MET A 1 93 ? 10.823 4.590 -2.143 1.00 83.31 93 MET A C 1
ATOM 749 O O . MET A 1 93 ? 9.955 4.692 -1.287 1.00 83.31 93 MET A O 1
ATOM 753 N N . GLU A 1 94 ? 12.097 4.907 -1.914 1.00 85.50 94 GLU A N 1
ATOM 754 C CA . GLU A 1 94 ? 12.572 5.439 -0.629 1.00 85.50 94 GLU A CA 1
ATOM 755 C C . GLU A 1 94 ? 11.833 6.736 -0.263 1.00 85.50 94 GLU A C 1
ATOM 757 O O . GLU A 1 94 ? 11.308 6.862 0.845 1.00 85.50 94 GLU A O 1
ATOM 762 N N . ASN A 1 95 ? 11.683 7.653 -1.225 1.00 87.81 95 ASN A N 1
ATOM 763 C CA . ASN A 1 95 ? 10.903 8.877 -1.032 1.00 87.81 95 ASN A CA 1
ATOM 764 C C . ASN A 1 95 ? 9.422 8.589 -0.773 1.00 87.81 95 ASN A C 1
ATOM 766 O O . ASN A 1 95 ? 8.812 9.210 0.094 1.00 87.81 95 ASN A O 1
ATOM 770 N N . THR A 1 96 ? 8.838 7.646 -1.512 1.00 87.00 96 THR A N 1
ATOM 771 C CA . THR A 1 96 ? 7.442 7.243 -1.323 1.00 87.00 96 THR A CA 1
ATOM 772 C C . THR A 1 96 ? 7.223 6.698 0.083 1.00 87.00 96 THR A C 1
ATOM 774 O O . THR A 1 96 ? 6.283 7.120 0.746 1.00 87.00 96 THR A O 1
ATOM 777 N N . ILE A 1 97 ? 8.084 5.794 0.556 1.00 88.31 97 ILE A N 1
ATOM 778 C CA . ILE A 1 97 ? 7.998 5.221 1.906 1.00 88.31 97 ILE A CA 1
ATOM 779 C C . ILE A 1 97 ? 7.994 6.345 2.942 1.00 88.31 97 ILE A C 1
ATOM 781 O O . ILE A 1 97 ? 7.145 6.356 3.831 1.00 88.31 97 ILE A O 1
ATOM 785 N N . HIS A 1 98 ? 8.902 7.313 2.800 1.00 89.12 98 HIS A N 1
ATOM 786 C CA . HIS A 1 98 ? 8.962 8.460 3.696 1.00 89.12 98 HIS A CA 1
ATOM 787 C C . HIS A 1 98 ? 7.665 9.287 3.673 1.00 89.12 98 HIS A C 1
ATOM 789 O O . HIS A 1 98 ? 7.088 9.536 4.728 1.00 89.12 98 HIS A O 1
ATOM 795 N N . ILE A 1 99 ? 7.165 9.647 2.485 1.00 90.06 99 ILE A N 1
ATOM 796 C CA . ILE A 1 99 ? 5.919 10.417 2.322 1.00 90.06 99 ILE A CA 1
ATOM 797 C C . ILE A 1 99 ? 4.728 9.680 2.941 1.00 90.06 99 ILE A C 1
ATOM 799 O O . ILE A 1 99 ? 3.938 10.281 3.664 1.00 90.06 99 ILE A O 1
ATOM 803 N N . LEU A 1 100 ? 4.591 8.382 2.672 1.00 91.94 100 LEU A N 1
ATOM 804 C CA . LEU A 1 100 ? 3.478 7.583 3.179 1.00 91.94 100 LEU A CA 1
ATOM 805 C C . LEU A 1 100 ? 3.528 7.432 4.700 1.00 91.94 100 LEU A C 1
ATOM 807 O O . LEU A 1 100 ? 2.476 7.482 5.329 1.00 91.94 100 LEU A O 1
ATOM 811 N N . ASN A 1 101 ? 4.718 7.306 5.295 1.00 91.25 101 ASN A N 1
ATOM 812 C CA . ASN A 1 101 ? 4.870 7.304 6.751 1.00 91.25 101 ASN A CA 1
ATOM 813 C C . ASN A 1 101 ? 4.406 8.627 7.367 1.00 91.25 101 ASN A C 1
ATOM 815 O O . ASN A 1 101 ? 3.610 8.599 8.299 1.00 91.25 101 ASN A O 1
ATOM 819 N N . VAL A 1 102 ? 4.827 9.765 6.804 1.00 93.38 102 VAL A N 1
ATOM 820 C CA . VAL A 1 102 ? 4.388 11.092 7.270 1.00 93.38 102 VAL A CA 1
ATOM 821 C C . VAL A 1 102 ? 2.870 11.236 7.152 1.00 93.38 102 VAL A C 1
ATOM 823 O O . VAL A 1 102 ? 2.211 11.616 8.113 1.00 93.38 102 VAL A O 1
ATOM 826 N N . ILE A 1 103 ? 2.284 10.872 6.005 1.00 92.38 103 ILE A N 1
ATOM 827 C CA . ILE A 1 103 ? 0.823 10.899 5.819 1.00 92.38 103 ILE A CA 1
ATOM 828 C C . ILE A 1 103 ? 0.130 10.025 6.866 1.00 92.38 103 ILE A C 1
ATOM 830 O O . ILE A 1 103 ? -0.883 10.428 7.431 1.00 92.38 103 ILE A O 1
ATOM 834 N N . MET A 1 104 ? 0.656 8.828 7.122 1.00 93.94 104 MET A N 1
ATOM 835 C CA . MET A 1 104 ? 0.070 7.903 8.082 1.00 93.94 104 MET A CA 1
ATOM 836 C C . MET A 1 104 ? 0.106 8.462 9.509 1.00 93.94 104 MET A C 1
ATOM 838 O O . MET A 1 104 ? -0.896 8.377 10.215 1.00 93.94 104 MET A O 1
ATOM 842 N N . GLU A 1 105 ? 1.227 9.050 9.924 1.00 93.38 105 GLU A N 1
ATOM 843 C CA . GLU A 1 105 ? 1.376 9.697 11.232 1.00 93.38 105 GLU A CA 1
ATOM 844 C C . GLU A 1 105 ? 0.404 10.867 11.397 1.00 93.38 105 GLU A C 1
ATOM 846 O O . GLU A 1 105 ? -0.319 10.928 12.391 1.00 93.38 105 GLU A O 1
ATOM 851 N N . GLU A 1 106 ? 0.308 11.741 10.395 1.00 93.25 106 GLU A N 1
ATOM 852 C CA . GLU A 1 106 ? -0.625 12.871 10.412 1.00 93.25 106 GLU A CA 1
ATOM 853 C C . GLU A 1 106 ? -2.089 12.416 10.443 1.00 93.25 106 GLU A C 1
ATOM 855 O O . GLU A 1 106 ? -2.901 12.986 11.171 1.00 93.25 106 GLU A O 1
ATOM 860 N N . LEU A 1 107 ? -2.446 11.355 9.711 1.00 91.94 107 LEU A N 1
ATOM 861 C CA . LEU A 1 107 ? -3.796 10.788 9.756 1.00 91.94 107 LEU A CA 1
ATOM 862 C C . LEU A 1 107 ? -4.127 10.204 11.130 1.00 91.94 107 LEU A C 1
ATOM 864 O O . LEU A 1 107 ? -5.232 10.418 11.628 1.00 91.94 107 LEU A O 1
ATOM 868 N N . VAL A 1 108 ? -3.191 9.479 11.748 1.00 92.38 108 VAL A N 1
ATOM 869 C CA . VAL A 1 108 ? -3.374 8.963 13.110 1.00 92.38 108 VAL A CA 1
ATOM 870 C C . VAL A 1 108 ? -3.572 10.127 14.073 1.00 92.38 108 VAL A C 1
ATOM 872 O O . VAL A 1 108 ? -4.584 10.153 14.768 1.00 92.38 108 VAL A O 1
ATOM 875 N N . ASN A 1 109 ? -2.679 11.119 14.043 1.00 91.38 109 ASN A N 1
ATOM 876 C CA . ASN A 1 109 ? -2.761 12.309 14.886 1.00 91.38 109 ASN A CA 1
ATOM 877 C C . ASN A 1 109 ? -4.090 13.041 14.703 1.00 91.38 109 ASN A C 1
ATOM 879 O O . ASN A 1 109 ? -4.723 13.406 15.687 1.00 91.38 109 ASN A O 1
ATOM 883 N N . LEU A 1 110 ? -4.558 13.225 13.470 1.00 89.56 110 LEU A N 1
ATOM 884 C CA . LEU A 1 110 ? -5.837 13.877 13.199 1.00 89.56 110 LEU A CA 1
ATOM 885 C C . LEU A 1 110 ? -7.010 13.121 13.840 1.00 89.56 110 LEU A C 1
ATOM 887 O O . LEU A 1 110 ? -7.895 13.741 14.421 1.00 89.56 110 LEU A O 1
ATOM 891 N N . ILE A 1 111 ? -7.012 11.788 13.763 1.00 87.50 111 ILE A N 1
ATOM 892 C CA . ILE A 1 111 ? -8.097 10.968 14.315 1.00 87.50 111 ILE A CA 1
ATOM 893 C C . ILE A 1 111 ? -8.020 10.894 15.846 1.00 87.50 111 ILE A C 1
ATOM 895 O O . ILE A 1 111 ? -9.054 10.874 16.512 1.00 87.50 111 ILE A O 1
ATOM 899 N N . THR A 1 112 ? -6.817 10.849 16.424 1.00 85.12 112 THR A N 1
ATOM 900 C CA . THR A 1 112 ? -6.636 10.689 17.874 1.00 85.12 112 THR A CA 1
ATOM 901 C C . THR A 1 112 ? -6.572 12.007 18.637 1.00 85.12 112 THR A C 1
ATOM 903 O O . THR A 1 112 ? -6.859 12.010 19.823 1.00 85.12 112 THR A O 1
ATOM 906 N N . SER A 1 113 ? -6.229 13.128 17.998 1.00 77.00 113 SER A N 1
ATOM 907 C CA . SER A 1 113 ? -6.089 14.445 18.654 1.00 77.00 113 SER A CA 1
ATOM 908 C C . SER A 1 113 ? -7.410 15.076 19.099 1.00 77.00 113 SER A C 1
ATOM 910 O O . SER A 1 113 ? -7.406 16.121 19.750 1.00 77.00 113 SER A O 1
ATOM 912 N N . HIS A 1 114 ? -8.545 14.481 18.736 1.00 58.28 114 HIS A N 1
ATOM 913 C CA . HIS A 1 114 ? -9.879 14.905 19.170 1.00 58.28 114 HIS A CA 1
ATOM 914 C C . HIS A 1 114 ? -10.526 13.927 20.166 1.00 58.28 114 HIS A C 1
ATOM 916 O O . HIS A 1 114 ? -11.711 14.077 20.460 1.00 58.28 114 HIS A O 1
ATOM 922 N N . ASN A 1 115 ? -9.755 12.960 20.685 1.00 50.50 115 ASN A N 1
ATOM 923 C CA . ASN A 1 115 ? -10.162 12.024 21.738 1.00 50.50 115 ASN A CA 1
ATOM 924 C C . ASN A 1 115 ? -9.413 12.282 23.048 1.00 50.50 115 ASN A C 1
ATOM 926 O O . ASN A 1 115 ? -8.186 12.515 22.993 1.00 50.50 115 ASN A O 1
#

Solvent-accessible surface area (backbone atoms only — not comparable to full-atom values): 6576 Å² total; per-residue (Å²): 133,82,77,81,76,73,67,63,54,66,70,42,27,35,36,39,37,43,74,47,80,54,89,96,43,31,42,22,44,37,35,34,27,30,30,66,77,36,81,74,46,78,48,79,41,85,34,50,67,68,59,46,49,62,58,43,72,75,37,76,84,48,75,65,48,78,44,75,30,42,72,83,39,69,66,51,42,52,55,55,54,68,60,44,80,48,71,61,36,52,51,46,47,57,52,46,54,51,53,51,50,52,52,50,52,52,54,50,47,63,67,49,73,80,107

Foldseek 3Di:
DDDDLPAQDQQQWEKEKEWDDQPPWIKMKIFIQGRLVATDDIDIDRHDPVVVVVVCVPPPVCVRHDYYDYLVDPVRVVVVLVSHPDVSSVVSVVVNSVVVVVVNVVVSCVSRVVD

Mean predicted aligned error: 6.59 Å

Secondary structure (DSSP, 8-state):
------PPPTT-EEEEEEEEEETTEEEEEEEEEEGGG-EEEEEEEES-HHHHHHHHTTSGGGGGEEEEEETT-HHHHHHHHHH---HHHHHHHHHHHHHHHHHHHHHHHHHHTT-

Radius of gyration: 15.03 Å; Cα contacts (8 Å, |Δi|>4): 162; chains: 1; bounding box: 33×36×38 Å

Nearest PDB structures (foldseek):
  5i4a-assembly1_A  TM=6.184E-01  e=2.171E-01  Marinitoga piezophila KA3
  7xsx-assembly1_m  TM=4.945E-01  e=1.468E-01  Komagataella phaffii
  7ouf-assembly1_E  TM=4.015E-01  e=1.130E-01  Simian T-lymphotropic virus 1
  7pel-assembly1_E  TM=4.161E-01  e=1.785E-01  Simian T-lymphotropic virus 1
  5dzm-assembly7_A  TM=3.585E-01  e=1.059E-01  Human immunodeficiency virus 1

Sequence (115 aa):
MNRNLDRVKRETRILFVTSRDVGQVKLTLFAIIRGIMGIEHIMLKLLSKEEAIKLLSKDPLLSEVRFIIDMDDPSSSNEVLKMLGDHRIKYVMENTIHILNVIMEELVNLITSHN